Protein AF-A0A7C6YB78-F1 (afdb_monomer_lite)

Foldseek 3Di:
DVQVVCLLQQNDFADPDDDDCVVQVNPDLLLVLLLVLQLPAGQLAADELQRSCVSSVHHPCSVVSVVSLVSGPDCVNRVSLRYDHPVRDNPPPPPVSVLSSVLRNCSVPDPDGDGRDDD

Structure (mmCIF, N/CA/C/O backbone):
data_AF-A0A7C6YB78-F1
#
_entry.id   AF-A0A7C6YB78-F1
#
loop_
_atom_site.group_PDB
_atom_site.id
_atom_site.type_symbol
_atom_site.label_atom_id
_atom_site.label_alt_id
_atom_site.label_comp_id
_atom_site.label_asym_id
_atom_site.label_entity_id
_atom_site.label_seq_id
_atom_site.pdbx_PDB_ins_code
_atom_site.Cartn_x
_atom_site.Cartn_y
_atom_site.Cartn_z
_atom_site.occupancy
_atom_site.B_iso_or_equiv
_atom_site.auth_seq_id
_atom_site.auth_comp_id
_atom_site.auth_asym_id
_atom_site.auth_atom_id
_atom_site.pdbx_PDB_model_num
ATOM 1 N N . ALA A 1 1 ? -17.724 -2.829 -1.017 1.00 71.69 1 ALA A N 1
ATOM 2 C CA . ALA A 1 1 ? -17.990 -1.917 0.115 1.00 71.69 1 ALA A CA 1
ATOM 3 C C . ALA A 1 1 ? -17.536 -2.531 1.443 1.00 71.69 1 ALA A C 1
ATOM 5 O O . ALA A 1 1 ? -16.605 -1.999 2.024 1.00 71.69 1 ALA A O 1
ATOM 6 N N . ALA A 1 2 ? -18.041 -3.710 1.838 1.00 89.56 2 ALA A N 1
ATOM 7 C CA . ALA A 1 2 ? -17.801 -4.309 3.162 1.00 89.56 2 ALA A CA 1
ATOM 8 C C . ALA A 1 2 ? -16.344 -4.315 3.688 1.00 89.56 2 ALA A C 1
ATOM 10 O O . ALA A 1 2 ? -16.122 -3.940 4.836 1.00 89.56 2 ALA A O 1
ATOM 11 N N . GLN A 1 3 ? -15.343 -4.705 2.883 1.00 92.44 3 GLN A N 1
ATOM 12 C CA . GLN A 1 3 ? -13.938 -4.687 3.331 1.00 92.44 3 GLN A CA 1
ATOM 13 C C . GLN A 1 3 ? -13.406 -3.265 3.561 1.00 92.44 3 GLN A C 1
ATOM 15 O O . GLN A 1 3 ? -12.704 -3.022 4.537 1.00 92.44 3 GLN A O 1
ATOM 20 N N . LEU A 1 4 ? -13.765 -2.313 2.695 1.00 91.62 4 LEU A N 1
ATOM 21 C CA . LEU A 1 4 ? -13.373 -0.914 2.864 1.00 91.62 4 LEU A CA 1
ATOM 22 C C . LEU A 1 4 ? -14.008 -0.327 4.129 1.00 91.62 4 LEU A C 1
ATOM 24 O O . LEU A 1 4 ? -13.316 0.312 4.913 1.00 91.62 4 LEU A O 1
ATOM 28 N N . ASP A 1 5 ? -15.287 -0.615 4.369 1.00 93.12 5 ASP A N 1
ATOM 29 C CA . ASP A 1 5 ? -15.992 -0.171 5.575 1.00 93.12 5 ASP A CA 1
ATOM 30 C C . ASP A 1 5 ? -15.364 -0.776 6.839 1.00 93.12 5 ASP A C 1
ATOM 32 O O . ASP A 1 5 ? -15.158 -0.085 7.836 1.00 93.12 5 ASP A O 1
ATOM 36 N N . ALA A 1 6 ? -14.996 -2.061 6.796 1.00 94.56 6 ALA A N 1
ATOM 37 C CA . ALA A 1 6 ? -14.295 -2.729 7.888 1.00 94.56 6 ALA A CA 1
ATOM 38 C C . ALA A 1 6 ? -12.894 -2.142 8.127 1.00 94.56 6 ALA A C 1
ATOM 40 O O . ALA A 1 6 ? -12.516 -1.942 9.282 1.00 94.56 6 ALA A O 1
ATOM 41 N N . TYR A 1 7 ? -12.148 -1.816 7.068 1.00 95.06 7 TYR A N 1
ATOM 42 C CA . TYR A 1 7 ? -10.846 -1.151 7.165 1.00 95.06 7 TYR A CA 1
ATOM 43 C C . TYR A 1 7 ? -10.983 0.242 7.781 1.00 95.06 7 TYR A C 1
ATOM 45 O O . TYR A 1 7 ? -10.295 0.556 8.753 1.00 95.06 7 TYR A O 1
ATOM 53 N N . CYS A 1 8 ? -11.913 1.057 7.277 1.00 94.00 8 CYS A N 1
ATOM 54 C CA . CYS A 1 8 ? -12.194 2.388 7.809 1.00 94.00 8 CYS A CA 1
ATOM 55 C C . CYS A 1 8 ? -12.668 2.327 9.264 1.00 94.00 8 CYS A C 1
ATOM 57 O O . CYS A 1 8 ? -12.357 3.220 10.041 1.00 94.00 8 CYS A O 1
ATOM 59 N N . ALA A 1 9 ? -13.352 1.260 9.675 1.00 95.38 9 ALA A N 1
ATOM 60 C CA . ALA A 1 9 ? -13.742 1.049 11.064 1.00 95.38 9 ALA A CA 1
ATOM 61 C C . ALA A 1 9 ? -12.632 0.459 11.961 1.00 95.38 9 ALA A C 1
ATOM 63 O O . ALA A 1 9 ? -12.897 0.172 13.127 1.00 95.38 9 ALA A O 1
ATOM 64 N N . GLY A 1 10 ? -11.423 0.229 11.435 1.00 95.38 10 GLY A N 1
ATOM 65 C CA . GLY A 1 10 ? -10.298 -0.355 12.179 1.00 95.38 10 GLY A CA 1
ATOM 66 C C . GLY A 1 10 ? -10.413 -1.865 12.429 1.00 95.38 10 GLY A C 1
ATOM 67 O O . GLY A 1 10 ? -9.641 -2.425 13.200 1.00 95.38 10 GLY A O 1
ATOM 68 N N . ARG A 1 11 ? -11.381 -2.542 11.798 1.00 95.62 11 ARG A N 1
ATOM 69 C CA . ARG A 1 11 ? -11.656 -3.981 11.974 1.00 95.62 11 ARG A CA 1
ATOM 70 C C . ARG A 1 11 ? -10.971 -4.876 10.942 1.00 95.62 11 ARG A C 1
ATOM 72 O O . ARG A 1 11 ? -10.935 -6.085 11.134 1.00 95.62 11 ARG A O 1
ATOM 79 N N . LEU A 1 12 ? -10.452 -4.304 9.855 1.00 95.31 12 LEU A N 1
ATOM 80 C CA . LEU A 1 12 ? -9.730 -5.029 8.809 1.00 95.31 12 LEU A CA 1
ATOM 81 C C . LEU A 1 12 ? -8.302 -4.494 8.688 1.00 95.31 12 LEU A C 1
ATOM 83 O O . LEU A 1 12 ? -8.101 -3.283 8.596 1.00 95.31 12 LEU A O 1
ATOM 87 N N . ARG A 1 13 ? -7.328 -5.407 8.655 1.00 93.94 13 ARG A N 1
ATOM 88 C CA . ARG A 1 13 ? -5.902 -5.084 8.480 1.00 93.94 13 ARG A CA 1
ATOM 89 C C . ARG A 1 13 ? -5.368 -5.437 7.090 1.00 93.94 13 ARG A C 1
ATOM 91 O O . ARG A 1 13 ? -4.431 -4.799 6.616 1.00 93.94 13 ARG A O 1
ATOM 98 N N . GLU A 1 14 ? -5.992 -6.394 6.410 1.00 91.44 14 GLU A N 1
ATOM 99 C CA . GLU A 1 14 ? -5.556 -6.885 5.102 1.00 91.44 14 GLU A CA 1
ATOM 100 C C . GLU A 1 14 ? -6.732 -6.977 4.132 1.00 91.44 14 GLU A C 1
ATOM 102 O O . GLU A 1 14 ? -7.822 -7.417 4.497 1.00 91.44 14 GLU A O 1
ATOM 107 N N . PHE A 1 15 ? -6.506 -6.547 2.891 1.00 92.00 15 PHE A N 1
ATOM 108 C CA . PHE A 1 15 ? -7.481 -6.675 1.814 1.00 92.00 15 PHE A CA 1
ATOM 109 C C . PHE A 1 15 ? -7.250 -7.981 1.058 1.00 92.00 15 PHE A C 1
ATOM 111 O O . PHE A 1 15 ? -6.238 -8.147 0.368 1.00 92.00 15 PHE A O 1
ATOM 118 N N . ASP A 1 16 ? -8.236 -8.870 1.125 1.00 89.25 16 ASP A N 1
ATOM 119 C CA . ASP A 1 16 ? -8.301 -10.064 0.287 1.00 89.25 16 ASP A CA 1
ATOM 120 C C . ASP A 1 16 ? -9.027 -9.729 -1.020 1.00 89.25 16 ASP A C 1
ATOM 122 O O . ASP A 1 16 ? -10.192 -10.064 -1.233 1.00 89.25 16 ASP A O 1
ATOM 126 N N . VAL A 1 17 ? -8.357 -8.927 -1.848 1.00 89.00 17 VAL A N 1
ATOM 127 C CA . VAL A 1 17 ? -8.827 -8.547 -3.182 1.00 89.00 17 VAL A CA 1
ATOM 128 C C . VAL A 1 17 ? -7.740 -8.932 -4.186 1.00 89.00 17 VAL A C 1
ATOM 130 O O . VAL A 1 17 ? -6.600 -8.463 -4.057 1.00 89.00 17 VAL A O 1
ATOM 133 N N . PRO A 1 18 ? -8.030 -9.793 -5.176 1.00 89.25 18 PRO A N 1
ATOM 134 C CA . PRO A 1 18 ? -7.080 -10.076 -6.241 1.00 89.25 18 PRO A CA 1
ATOM 135 C C . PRO A 1 18 ? -6.867 -8.819 -7.092 1.00 89.25 18 PRO A C 1
ATOM 137 O O . PRO A 1 18 ? -7.808 -8.081 -7.382 1.00 89.25 18 PRO A O 1
ATOM 140 N N . VAL A 1 19 ? -5.619 -8.572 -7.494 1.00 89.00 19 VAL A N 1
ATOM 141 C CA . VAL A 1 19 ? -5.271 -7.456 -8.380 1.00 89.00 19 VAL A CA 1
ATOM 142 C C . VAL A 1 19 ? -4.972 -8.017 -9.761 1.00 89.00 19 VAL A C 1
ATOM 144 O O . VAL A 1 19 ? -3.987 -8.733 -9.940 1.00 89.00 19 VAL A O 1
ATOM 147 N N . ASP A 1 20 ? -5.815 -7.670 -10.727 1.00 91.12 20 ASP A N 1
ATOM 148 C CA . ASP A 1 20 ? -5.537 -7.884 -12.142 1.00 91.12 20 ASP A CA 1
ATOM 149 C C . ASP A 1 20 ? -4.669 -6.725 -12.654 1.00 91.12 20 ASP A C 1
ATOM 151 O O . ASP A 1 20 ? -5.127 -5.592 -12.815 1.00 91.12 20 ASP A O 1
ATOM 155 N N . TRP A 1 21 ? -3.381 -7.005 -12.855 1.00 90.44 21 TRP A N 1
ATOM 156 C CA . TRP A 1 21 ? -2.408 -6.007 -13.296 1.00 90.44 21 TRP A CA 1
ATOM 157 C C . TRP A 1 21 ? -2.664 -5.520 -14.720 1.00 90.44 21 TRP A C 1
ATOM 159 O O . TRP A 1 21 ? -2.372 -4.362 -15.014 1.00 90.44 21 TRP A O 1
ATOM 169 N N . ASP A 1 22 ? -3.195 -6.374 -15.594 1.00 90.81 22 ASP A N 1
ATOM 170 C CA . ASP A 1 22 ? -3.473 -6.015 -16.982 1.00 90.81 22 ASP A CA 1
ATOM 171 C C . ASP A 1 22 ? -4.714 -5.125 -17.066 1.00 90.81 22 ASP A C 1
ATOM 173 O O . ASP A 1 22 ? -4.654 -4.061 -17.684 1.00 90.81 22 ASP A O 1
ATOM 177 N N . ALA A 1 23 ? -5.786 -5.471 -16.347 1.00 89.56 23 ALA A N 1
ATOM 178 C CA . ALA A 1 23 ? -6.968 -4.615 -16.227 1.00 89.56 23 ALA A CA 1
ATOM 179 C C . ALA A 1 23 ? -6.654 -3.263 -15.556 1.00 89.56 23 ALA A C 1
ATOM 181 O O . ALA A 1 23 ? -7.263 -2.245 -15.879 1.00 89.56 23 ALA A O 1
ATOM 182 N N . ALA A 1 24 ? -5.674 -3.233 -14.648 1.00 86.50 24 ALA A N 1
ATOM 183 C CA . ALA A 1 24 ? -5.185 -2.014 -14.004 1.00 86.50 24 ALA A CA 1
ATOM 184 C C . ALA A 1 24 ? -4.230 -1.174 -14.883 1.00 86.50 24 ALA A C 1
ATOM 186 O O . ALA A 1 24 ? -3.724 -0.150 -14.417 1.00 86.50 24 ALA A O 1
ATOM 187 N N . GLY A 1 25 ? -3.947 -1.593 -16.124 1.00 89.94 25 GLY A N 1
ATOM 188 C CA . GLY A 1 25 ? -3.039 -0.893 -17.043 1.00 89.94 25 GLY A CA 1
ATOM 189 C C . GLY A 1 25 ? -1.559 -0.967 -16.645 1.00 89.94 25 GLY A C 1
ATOM 190 O O . GLY A 1 25 ? -0.741 -0.154 -17.083 1.00 89.94 25 GLY A O 1
ATOM 191 N N . VAL A 1 26 ? -1.188 -1.920 -15.787 1.00 91.88 26 VAL A N 1
ATOM 192 C CA . VAL A 1 26 ? 0.178 -2.113 -15.291 1.00 91.88 26 VAL A CA 1
ATOM 193 C C . VAL A 1 26 ? 0.877 -3.180 -16.133 1.00 91.88 26 VAL A C 1
ATOM 195 O O . VAL A 1 26 ? 0.922 -4.360 -15.782 1.00 91.88 26 VAL A O 1
ATOM 198 N N . HIS A 1 27 ? 1.464 -2.765 -17.254 1.00 92.44 27 HIS A N 1
ATOM 199 C CA . HIS A 1 27 ? 2.157 -3.679 -18.180 1.00 92.44 27 HIS A CA 1
ATOM 200 C C . HIS A 1 27 ? 3.682 -3.742 -17.973 1.00 92.44 27 HIS A C 1
ATOM 202 O O . HIS A 1 27 ? 4.333 -4.683 -18.418 1.00 92.44 27 HIS A O 1
ATOM 208 N N . ASP A 1 28 ? 4.273 -2.770 -17.270 1.00 94.31 28 ASP A N 1
ATOM 209 C CA . ASP A 1 28 ? 5.707 -2.770 -16.956 1.00 94.31 28 ASP A CA 1
ATOM 210 C C . ASP A 1 28 ? 6.025 -3.783 -15.844 1.00 94.31 28 ASP A C 1
ATOM 212 O O . ASP A 1 28 ? 5.495 -3.696 -14.736 1.00 94.31 28 ASP A O 1
ATOM 216 N N . ALA A 1 29 ? 6.934 -4.723 -16.122 1.00 95.25 29 ALA A N 1
ATOM 217 C CA . ALA A 1 29 ? 7.303 -5.782 -15.179 1.00 95.25 29 ALA A CA 1
ATOM 218 C C . ALA A 1 29 ? 7.862 -5.232 -13.856 1.00 95.25 29 ALA A C 1
ATOM 220 O O . ALA A 1 29 ? 7.569 -5.766 -12.791 1.00 95.25 29 ALA A O 1
ATOM 221 N N . PHE A 1 30 ? 8.622 -4.132 -13.908 1.00 95.81 30 PHE A N 1
ATOM 222 C CA . PHE A 1 30 ? 9.131 -3.502 -12.691 1.00 95.81 30 PHE A CA 1
ATOM 223 C C . PHE A 1 30 ? 8.023 -2.834 -11.877 1.00 95.81 30 PHE A C 1
ATOM 225 O O . PHE A 1 30 ? 8.032 -2.932 -10.658 1.00 95.81 30 PHE A O 1
ATOM 232 N N . ALA A 1 31 ? 7.051 -2.189 -12.524 1.00 95.69 31 ALA A N 1
ATOM 233 C CA . ALA A 1 31 ? 5.884 -1.648 -11.840 1.00 95.69 31 ALA A CA 1
ATOM 234 C C . ALA A 1 31 ? 5.080 -2.739 -11.119 1.00 95.69 31 ALA A C 1
ATOM 236 O O . ALA A 1 31 ? 4.708 -2.537 -9.966 1.00 95.69 31 ALA A O 1
ATOM 237 N N . ARG A 1 32 ? 4.873 -3.902 -11.758 1.00 95.44 32 ARG A N 1
ATOM 238 C CA . ARG A 1 32 ? 4.218 -5.057 -11.116 1.00 95.44 32 ARG A CA 1
ATOM 239 C C . ARG A 1 32 ? 4.964 -5.492 -9.864 1.00 95.44 32 ARG A C 1
ATOM 241 O O . ARG A 1 32 ? 4.334 -5.668 -8.828 1.00 95.44 32 ARG A O 1
ATOM 248 N N . GLU A 1 33 ? 6.285 -5.619 -9.950 1.00 97.25 33 GLU A N 1
ATOM 249 C CA . GLU A 1 33 ? 7.088 -6.047 -8.805 1.00 97.25 33 GLU A CA 1
ATOM 250 C C . GLU A 1 33 ? 7.082 -5.012 -7.681 1.00 97.25 33 GLU A C 1
ATOM 252 O O . GLU A 1 33 ? 6.798 -5.340 -6.537 1.00 97.25 33 GLU A O 1
ATOM 257 N N . VAL A 1 34 ? 7.245 -3.729 -8.012 1.00 97.25 34 VAL A N 1
ATOM 258 C CA . VAL A 1 34 ? 7.108 -2.641 -7.037 1.00 97.25 34 VAL A CA 1
ATOM 259 C C . VAL A 1 34 ? 5.757 -2.699 -6.325 1.00 97.25 34 VAL A C 1
ATOM 261 O O . VAL A 1 34 ? 5.706 -2.552 -5.110 1.00 97.25 34 VAL A O 1
ATOM 264 N N . TYR A 1 35 ? 4.652 -2.916 -7.040 1.00 96.12 35 TYR A N 1
ATOM 265 C CA . TYR A 1 35 ? 3.339 -2.995 -6.400 1.00 96.12 35 TYR A CA 1
ATOM 266 C C . TYR A 1 35 ? 3.140 -4.263 -5.562 1.00 96.12 35 TYR A C 1
ATOM 268 O O . TYR A 1 35 ? 2.421 -4.195 -4.564 1.00 96.12 35 TYR A O 1
ATOM 276 N N . ARG A 1 36 ? 3.782 -5.386 -5.912 1.00 95.44 36 ARG A N 1
ATOM 277 C CA . ARG A 1 36 ? 3.815 -6.593 -5.068 1.00 95.44 36 ARG A CA 1
ATOM 278 C C . ARG A 1 36 ? 4.547 -6.329 -3.760 1.00 95.44 36 ARG A C 1
ATOM 280 O O . ARG A 1 36 ? 3.967 -6.568 -2.706 1.00 95.44 36 ARG A O 1
ATOM 287 N N . GLU A 1 37 ? 5.737 -5.741 -3.829 1.00 97.56 37 GLU A N 1
ATOM 288 C CA . GLU A 1 37 ? 6.525 -5.393 -2.642 1.00 97.56 37 GLU A CA 1
ATOM 289 C C . GLU A 1 37 ? 5.794 -4.391 -1.745 1.00 97.56 37 GLU A C 1
ATOM 291 O O . GLU A 1 37 ? 5.737 -4.547 -0.530 1.00 97.56 37 GLU A O 1
ATOM 296 N N . ILE A 1 38 ? 5.127 -3.392 -2.334 1.00 96.31 38 ILE A N 1
ATOM 297 C CA . ILE A 1 38 ? 4.307 -2.445 -1.565 1.00 96.31 38 ILE A CA 1
ATOM 298 C C . ILE A 1 38 ? 3.139 -3.158 -0.874 1.00 96.31 38 ILE A C 1
ATOM 300 O O . ILE A 1 38 ? 2.829 -2.841 0.273 1.00 96.31 38 ILE A O 1
ATOM 304 N N . ARG A 1 39 ? 2.487 -4.114 -1.546 1.00 94.88 39 ARG A N 1
ATOM 305 C CA . ARG A 1 39 ? 1.389 -4.903 -0.967 1.00 94.88 39 ARG A CA 1
ATOM 306 C C . ARG A 1 39 ? 1.859 -5.804 0.179 1.00 94.88 39 ARG A C 1
ATOM 308 O O . ARG A 1 39 ? 1.065 -6.067 1.076 1.00 94.88 39 ARG A O 1
ATOM 315 N N . ALA A 1 40 ? 3.119 -6.233 0.162 1.00 95.38 40 ALA A N 1
ATOM 316 C CA . ALA A 1 40 ? 3.720 -7.047 1.213 1.00 95.38 40 ALA A CA 1
ATOM 317 C C . ALA A 1 40 ? 4.091 -6.252 2.479 1.00 95.38 40 ALA A C 1
ATOM 319 O O . ALA A 1 40 ? 4.292 -6.861 3.527 1.00 95.38 40 ALA A O 1
ATOM 320 N N . VAL A 1 41 ? 4.153 -4.912 2.425 1.00 96.50 41 VAL A N 1
ATOM 321 C CA . VAL A 1 41 ? 4.436 -4.087 3.615 1.00 96.50 41 VAL A CA 1
ATOM 322 C C . VAL A 1 41 ? 3.305 -4.260 4.640 1.00 96.50 41 VAL A C 1
ATOM 324 O O . VAL A 1 41 ? 2.168 -3.911 4.307 1.00 96.50 41 VAL A O 1
ATOM 327 N N . PRO A 1 42 ? 3.567 -4.740 5.872 1.00 95.75 42 PRO A N 1
ATOM 328 C CA . PRO A 1 42 ? 2.519 -5.039 6.849 1.00 95.75 42 PRO A CA 1
ATOM 329 C C . PRO A 1 42 ? 1.697 -3.824 7.297 1.00 95.75 42 PRO A C 1
ATOM 331 O O . PRO A 1 42 ? 2.121 -2.671 7.202 1.00 95.75 42 PRO A O 1
ATOM 334 N N . TYR A 1 43 ? 0.498 -4.086 7.822 1.00 95.81 43 TYR A N 1
ATOM 335 C CA . TYR A 1 43 ? -0.372 -3.054 8.392 1.00 95.81 43 TYR A CA 1
ATOM 336 C C . TYR A 1 43 ? 0.301 -2.328 9.563 1.00 95.81 43 TYR A C 1
ATOM 338 O O . TYR A 1 43 ? 0.729 -2.956 10.529 1.00 95.81 43 TYR A O 1
ATOM 346 N N . GLY A 1 44 ? 0.353 -0.995 9.501 1.00 94.62 44 GLY A N 1
ATOM 347 C CA . GLY A 1 44 ? 0.984 -0.152 10.520 1.00 94.62 44 GLY A CA 1
ATOM 348 C C . GLY A 1 44 ? 2.504 -0.010 10.386 1.00 94.62 44 GLY A C 1
ATOM 349 O O . GLY A 1 44 ? 3.093 0.807 11.098 1.00 94.6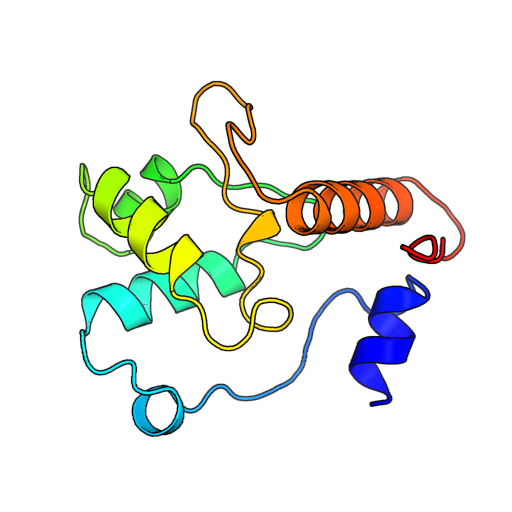2 44 GLY A O 1
ATOM 350 N N . GLU A 1 45 ? 3.132 -0.734 9.458 1.00 95.06 45 GLU A N 1
ATOM 351 C CA . GLU A 1 45 ? 4.561 -0.638 9.164 1.00 95.06 45 GLU A CA 1
ATOM 352 C C . GLU A 1 45 ? 4.837 0.271 7.962 1.00 95.06 45 GLU A C 1
ATOM 354 O O . GLU A 1 45 ? 3.941 0.649 7.202 1.00 95.06 45 GLU A O 1
ATOM 359 N N . THR A 1 46 ? 6.102 0.661 7.795 1.00 96.19 46 THR A N 1
ATOM 360 C CA . THR A 1 46 ? 6.530 1.476 6.655 1.00 96.19 46 THR A CA 1
ATOM 361 C C . THR A 1 46 ? 7.808 0.956 6.030 1.00 96.19 46 THR A C 1
ATOM 363 O O . THR A 1 46 ? 8.743 0.596 6.740 1.00 96.19 46 THR A O 1
ATOM 366 N N . ALA A 1 47 ? 7.892 1.055 4.707 1.00 96.81 47 ALA A N 1
ATOM 367 C CA . ALA A 1 47 ? 9.099 0.795 3.934 1.00 96.81 47 ALA A CA 1
ATOM 368 C C . ALA A 1 47 ? 9.568 2.080 3.245 1.00 96.81 47 ALA A C 1
ATOM 370 O O . ALA A 1 47 ? 8.776 2.981 2.960 1.00 96.81 47 ALA A O 1
ATOM 371 N N . THR A 1 48 ? 10.862 2.187 2.944 1.00 96.94 48 THR A N 1
ATOM 372 C CA . THR A 1 48 ? 11.362 3.338 2.180 1.00 96.94 48 THR A CA 1
ATOM 373 C C . THR A 1 48 ? 11.263 3.081 0.680 1.00 96.94 48 THR A C 1
ATOM 375 O O . THR A 1 48 ? 11.348 1.941 0.229 1.00 96.94 48 THR A O 1
ATOM 378 N N . TYR A 1 49 ? 11.188 4.141 -0.132 1.00 96.50 49 TYR A N 1
ATOM 379 C CA . TYR A 1 49 ? 11.306 4.007 -1.594 1.00 96.50 49 TYR A CA 1
ATOM 380 C C . TYR A 1 49 ? 12.574 3.254 -2.033 1.00 96.50 49 TYR A C 1
ATOM 382 O O . TYR A 1 49 ? 12.581 2.602 -3.075 1.00 96.50 49 TYR A O 1
ATOM 390 N N . GLY A 1 50 ? 13.661 3.387 -1.265 1.00 97.06 50 GLY A N 1
ATOM 391 C CA . GLY A 1 50 ? 14.911 2.672 -1.502 1.00 97.06 50 GLY A CA 1
ATOM 392 C C . GLY A 1 50 ? 14.790 1.183 -1.200 1.00 97.06 50 GLY A C 1
ATOM 393 O O . GLY A 1 50 ? 15.233 0.387 -2.019 1.00 97.06 50 GLY A O 1
ATOM 394 N N . GLN A 1 51 ? 14.141 0.830 -0.089 1.00 97.81 51 GLN A N 1
ATOM 395 C CA . GLN A 1 51 ? 13.910 -0.557 0.313 1.00 97.81 51 GLN A CA 1
ATOM 396 C C . GLN A 1 51 ? 13.067 -1.292 -0.733 1.00 97.81 51 GLN A C 1
ATOM 398 O O . GLN A 1 51 ? 13.557 -2.222 -1.358 1.00 97.81 51 GLN A O 1
ATOM 403 N N . ILE A 1 52 ? 11.903 -0.736 -1.089 1.00 98.38 52 ILE A N 1
ATOM 404 C CA . ILE A 1 52 ? 11.037 -1.284 -2.149 1.00 98.38 52 ILE A CA 1
ATOM 405 C C . ILE A 1 52 ? 11.778 -1.427 -3.484 1.00 98.38 52 ILE A C 1
ATOM 407 O O . ILE A 1 52 ? 11.560 -2.366 -4.239 1.00 98.38 52 ILE A O 1
ATOM 411 N N . SER A 1 53 ? 12.669 -0.488 -3.808 1.00 97.94 53 SER A N 1
ATOM 412 C CA . SER A 1 53 ? 13.477 -0.565 -5.027 1.00 97.94 53 SER A CA 1
ATOM 413 C C . SER A 1 53 ? 14.464 -1.735 -5.008 1.00 97.94 53 SER A C 1
ATOM 415 O O . SER A 1 53 ? 14.748 -2.289 -6.069 1.00 97.94 53 SER A O 1
ATOM 417 N N . VAL A 1 54 ? 15.035 -2.053 -3.845 1.00 98.06 54 VAL A N 1
ATOM 418 C CA . VAL A 1 54 ? 15.939 -3.193 -3.656 1.00 98.06 54 VAL A CA 1
ATOM 419 C C . VAL A 1 54 ? 15.151 -4.493 -3.727 1.00 98.06 54 VAL A C 1
ATOM 421 O O . VAL A 1 54 ? 15.530 -5.360 -4.512 1.00 98.06 54 VAL A O 1
ATOM 424 N N . ASP A 1 55 ? 14.042 -4.576 -2.995 1.00 97.94 55 ASP A N 1
ATOM 425 C CA . ASP A 1 55 ? 13.210 -5.778 -2.903 1.00 97.94 55 ASP A CA 1
ATOM 426 C C . ASP A 1 55 ? 12.599 -6.124 -4.271 1.00 97.94 55 ASP A C 1
ATOM 428 O O . ASP A 1 55 ? 12.669 -7.263 -4.719 1.00 97.94 55 ASP A O 1
ATOM 432 N N . ALA A 1 56 ? 12.202 -5.109 -5.051 1.00 97.81 56 ALA A N 1
ATOM 433 C CA . ALA A 1 56 ? 11.738 -5.276 -6.432 1.00 97.81 56 ALA A CA 1
ATOM 434 C C . ALA A 1 56 ? 12.859 -5.590 -7.454 1.00 97.81 56 ALA A C 1
ATOM 436 O O . ALA A 1 56 ? 12.680 -5.430 -8.668 1.00 97.81 56 ALA A O 1
ATOM 437 N N . GLY A 1 57 ? 14.056 -5.959 -6.989 1.00 97.12 57 GLY A N 1
ATOM 438 C CA . GLY A 1 57 ? 15.167 -6.438 -7.812 1.00 97.12 57 GLY A CA 1
ATOM 439 C C . GLY A 1 57 ? 15.878 -5.370 -8.647 1.00 97.12 57 GLY A C 1
ATOM 440 O O . GLY A 1 57 ? 16.700 -5.704 -9.503 1.00 97.12 57 GLY A O 1
ATOM 441 N N . ARG A 1 58 ? 15.601 -4.074 -8.436 1.00 95.94 58 ARG A N 1
ATOM 442 C CA . ARG A 1 58 ? 16.286 -2.979 -9.150 1.00 95.94 58 ARG A CA 1
ATOM 443 C C . ARG A 1 58 ? 16.788 -1.905 -8.189 1.00 95.94 58 ARG A C 1
ATOM 445 O O . ARG A 1 58 ? 16.206 -0.817 -8.145 1.00 95.94 58 ARG A O 1
ATOM 452 N N . PRO A 1 59 ? 17.898 -2.143 -7.468 1.00 96.06 59 PRO A N 1
ATOM 453 C CA . PRO A 1 59 ? 18.492 -1.157 -6.568 1.00 96.06 59 PRO A CA 1
ATOM 454 C C . PRO A 1 59 ? 18.706 0.215 -7.233 1.00 96.06 59 PRO A C 1
ATOM 456 O O . PRO A 1 59 ? 18.841 0.324 -8.452 1.00 96.06 59 PRO A O 1
ATOM 459 N N . ARG A 1 60 ? 18.770 1.282 -6.423 1.00 94.62 60 ARG A N 1
ATOM 460 C CA . ARG A 1 60 ? 18.989 2.680 -6.868 1.00 94.62 60 ARG A CA 1
ATOM 461 C C . ARG A 1 60 ? 17.878 3.269 -7.765 1.00 94.62 60 ARG A C 1
ATOM 463 O O . ARG A 1 60 ? 18.077 4.319 -8.372 1.00 94.62 60 ARG A O 1
ATOM 470 N N . ASN A 1 61 ? 16.681 2.676 -7.788 1.00 96.31 61 ASN A N 1
ATOM 471 C CA . ASN A 1 61 ? 15.505 3.162 -8.530 1.00 96.31 61 ASN A CA 1
ATOM 472 C C . ASN A 1 61 ? 14.429 3.821 -7.640 1.00 96.31 61 ASN A C 1
ATOM 474 O O . ASN A 1 61 ? 13.293 4.005 -8.078 1.00 96.31 61 ASN A O 1
ATOM 478 N N . ALA A 1 62 ? 14.774 4.272 -6.427 1.00 95.56 62 ALA A N 1
ATOM 479 C CA . ALA A 1 62 ? 13.840 4.884 -5.468 1.00 95.56 62 ALA A CA 1
ATOM 480 C C . ALA A 1 62 ? 12.968 6.017 -6.059 1.00 95.56 62 ALA A C 1
ATOM 482 O O . ALA A 1 62 ? 11.777 6.116 -5.770 1.00 95.56 62 ALA A O 1
ATOM 483 N N . ARG A 1 63 ? 13.527 6.854 -6.947 1.00 94.31 63 ARG A N 1
ATOM 484 C CA . ARG A 1 63 ? 12.762 7.914 -7.636 1.00 94.31 63 ARG A CA 1
ATOM 485 C C . ARG A 1 63 ? 11.647 7.350 -8.526 1.00 94.31 63 ARG A C 1
ATOM 487 O O . ARG A 1 63 ? 10.551 7.906 -8.558 1.00 94.31 63 ARG A O 1
ATOM 494 N N . ARG A 1 64 ? 11.910 6.240 -9.226 1.00 95.75 64 ARG A N 1
ATOM 495 C CA . ARG A 1 64 ? 10.914 5.550 -10.059 1.00 95.75 64 ARG A CA 1
ATOM 496 C C . ARG A 1 64 ? 9.830 4.914 -9.191 1.00 95.75 64 ARG A C 1
ATOM 498 O O . ARG A 1 64 ? 8.661 5.044 -9.537 1.00 95.75 64 ARG A O 1
ATOM 505 N N . VAL A 1 65 ? 10.192 4.329 -8.046 1.00 96.31 65 VAL A N 1
ATOM 506 C CA . VAL A 1 65 ? 9.222 3.823 -7.056 1.00 96.31 65 VAL A CA 1
ATOM 507 C C . VAL A 1 65 ? 8.292 4.942 -6.578 1.00 96.31 65 VAL A C 1
ATOM 509 O O . VAL A 1 65 ? 7.077 4.771 -6.590 1.00 96.31 65 VAL A O 1
ATOM 512 N N . GLY A 1 66 ? 8.829 6.120 -6.243 1.00 93.38 66 GLY A N 1
ATOM 513 C CA . GLY A 1 66 ? 8.014 7.276 -5.849 1.00 93.38 66 GLY A CA 1
ATOM 514 C C . GLY A 1 66 ? 7.005 7.699 -6.923 1.00 93.38 66 GLY A C 1
ATOM 515 O O . GLY A 1 66 ? 5.836 7.938 -6.619 1.00 93.38 66 GLY A O 1
ATOM 516 N N . ARG A 1 67 ? 7.420 7.708 -8.197 1.00 93.19 67 ARG A N 1
ATOM 517 C CA . ARG A 1 67 ? 6.510 7.953 -9.327 1.00 93.19 67 ARG A CA 1
ATOM 518 C C . ARG A 1 67 ? 5.428 6.875 -9.423 1.00 93.19 67 ARG A C 1
ATOM 520 O O . ARG A 1 67 ? 4.258 7.213 -9.556 1.00 93.19 67 ARG A O 1
ATOM 527 N N . LEU A 1 68 ? 5.784 5.598 -9.304 1.00 93.94 68 LEU A N 1
ATOM 528 C CA . LEU A 1 68 ? 4.814 4.496 -9.327 1.00 93.94 68 LEU A CA 1
ATOM 529 C C . LEU A 1 68 ? 3.801 4.595 -8.183 1.00 93.94 68 LEU A 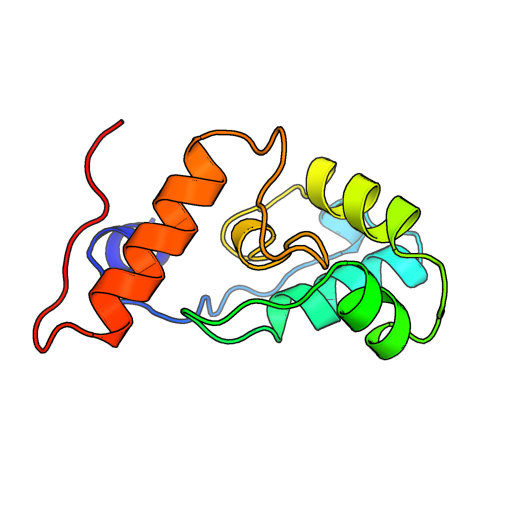C 1
ATOM 531 O O . LEU A 1 68 ? 2.615 4.362 -8.407 1.00 93.94 68 LEU A O 1
ATOM 535 N N . CYS A 1 69 ? 4.233 5.032 -6.997 1.00 92.25 69 CYS A N 1
ATOM 536 C CA . CYS A 1 69 ? 3.334 5.302 -5.879 1.00 92.25 69 CYS A CA 1
ATOM 537 C C . CYS A 1 69 ? 2.321 6.406 -6.215 1.00 92.25 69 CYS A C 1
ATOM 539 O O . CYS A 1 69 ? 1.191 6.342 -5.746 1.00 92.25 69 CYS A O 1
ATOM 541 N N . SER A 1 70 ? 2.681 7.430 -7.000 1.00 88.94 70 SER A N 1
ATOM 542 C CA . SER A 1 70 ? 1.735 8.480 -7.436 1.00 88.94 70 SER A CA 1
ATOM 543 C C . SER A 1 70 ? 0.762 8.049 -8.538 1.00 88.94 70 SER A C 1
ATOM 545 O O . SER A 1 70 ? -0.245 8.717 -8.733 1.00 88.94 70 SER A O 1
ATOM 547 N N . LEU A 1 71 ? 1.045 6.945 -9.234 1.00 89.00 71 LEU A N 1
ATOM 548 C CA . LEU A 1 71 ? 0.250 6.442 -10.360 1.00 89.00 71 LEU A CA 1
ATOM 549 C C . LEU A 1 71 ? -0.680 5.286 -9.971 1.00 89.00 71 LEU A C 1
ATOM 551 O O . LEU A 1 71 ? -1.325 4.706 -10.838 1.00 89.00 71 LEU A O 1
ATOM 555 N N . VAL A 1 72 ? -0.712 4.906 -8.691 1.00 84.12 72 VAL A N 1
ATOM 556 C CA . VAL A 1 72 ? -1.402 3.689 -8.269 1.00 84.12 72 VAL A CA 1
ATOM 557 C C . VAL A 1 72 ? -2.921 3.802 -8.497 1.00 84.12 72 VAL A C 1
ATOM 559 O O . VAL A 1 72 ? -3.539 4.755 -8.017 1.00 84.12 72 VAL A O 1
ATOM 562 N N . PRO A 1 73 ? -3.547 2.831 -9.185 1.00 71.69 73 PRO A N 1
ATOM 563 C CA . PRO A 1 73 ? -4.975 2.894 -9.493 1.00 71.69 73 PRO A CA 1
ATOM 564 C C . PRO A 1 73 ? -5.869 2.547 -8.290 1.00 71.69 73 PRO A C 1
ATOM 566 O O . PRO A 1 73 ? -7.001 3.014 -8.210 1.00 71.69 73 PRO A O 1
ATOM 569 N N . VAL A 1 74 ? -5.368 1.763 -7.323 1.00 77.88 74 VAL A N 1
ATOM 570 C CA . VAL A 1 74 ? -6.135 1.259 -6.164 1.00 77.88 74 VAL A CA 1
ATOM 571 C C . VAL A 1 74 ? -5.369 1.432 -4.844 1.00 77.88 74 VAL A C 1
ATOM 573 O O . VAL A 1 74 ? -4.803 0.493 -4.293 1.00 77.88 74 VAL A O 1
ATOM 576 N N . SER A 1 75 ? -5.357 2.658 -4.310 1.00 80.19 75 SER A N 1
ATOM 577 C CA . SER A 1 75 ? -4.501 3.056 -3.168 1.00 80.19 75 SER A CA 1
ATOM 578 C C . SER A 1 75 ? -4.754 2.321 -1.836 1.00 80.19 75 SER A C 1
ATOM 580 O O . SER A 1 75 ? -3.896 2.370 -0.962 1.00 80.19 75 SER A O 1
ATOM 582 N N . PHE A 1 76 ? -5.909 1.672 -1.646 1.00 86.25 76 PHE A N 1
ATOM 583 C CA . PHE A 1 76 ? -6.190 0.890 -0.429 1.00 86.25 76 PHE A CA 1
ATOM 584 C C . PHE A 1 76 ? -5.657 -0.543 -0.520 1.00 86.25 76 PHE A C 1
ATOM 586 O O . PHE A 1 76 ? -5.081 -1.048 0.437 1.00 86.25 76 PHE A O 1
ATOM 593 N N . VAL A 1 77 ? -5.833 -1.186 -1.680 1.00 90.69 77 VAL A N 1
ATOM 594 C CA . VAL A 1 77 ? -5.377 -2.566 -1.920 1.00 90.69 77 VAL A CA 1
ATOM 595 C C . VAL A 1 77 ? -3.862 -2.607 -2.124 1.00 90.69 77 VAL A C 1
ATOM 597 O O . VAL A 1 77 ? -3.204 -3.552 -1.699 1.00 90.69 77 VAL A O 1
ATOM 600 N N . ILE A 1 78 ? -3.304 -1.566 -2.746 1.00 93.94 78 ILE A N 1
ATOM 601 C CA . ILE A 1 78 ? -1.862 -1.344 -2.856 1.00 93.94 78 ILE A CA 1
ATOM 602 C C . ILE A 1 78 ? -1.519 -0.189 -1.902 1.00 93.94 78 ILE A C 1
ATOM 604 O O . ILE A 1 78 ? -1.718 0.970 -2.279 1.00 93.94 78 ILE A O 1
ATOM 608 N N . PRO A 1 79 ? -1.035 -0.474 -0.676 1.00 94.81 79 PRO A N 1
ATOM 609 C CA . PRO A 1 79 ? -0.959 0.484 0.427 1.00 94.81 79 PRO A CA 1
ATOM 610 C C . PRO A 1 79 ? 0.223 1.455 0.277 1.00 94.81 79 PRO A C 1
ATOM 612 O O . PRO A 1 79 ? 1.158 1.492 1.076 1.00 94.81 79 PRO A O 1
ATOM 615 N N . VAL A 1 80 ? 0.190 2.294 -0.760 1.00 94.06 80 VAL A N 1
ATOM 616 C CA . VAL A 1 80 ? 1.260 3.256 -1.078 1.00 94.06 80 VAL A CA 1
ATOM 617 C C . VAL A 1 80 ? 1.483 4.306 0.012 1.00 94.06 80 VAL A C 1
ATOM 619 O O . VAL A 1 80 ? 2.511 4.979 0.009 1.00 94.06 80 VAL A O 1
ATOM 622 N N . HIS A 1 81 ? 0.542 4.475 0.947 1.00 94.25 81 HIS A N 1
ATOM 623 C CA . HIS A 1 81 ? 0.720 5.320 2.131 1.00 94.25 81 HIS A CA 1
ATOM 624 C C . HIS A 1 81 ? 1.750 4.768 3.124 1.00 94.25 81 HIS A C 1
ATOM 626 O O . HIS A 1 81 ? 2.256 5.544 3.933 1.00 94.25 81 HIS A O 1
ATOM 632 N N . ARG A 1 82 ? 2.098 3.476 3.038 1.00 95.50 82 ARG A N 1
ATOM 633 C CA . ARG A 1 82 ? 3.158 2.833 3.835 1.00 95.50 82 ARG A CA 1
ATOM 634 C C . ARG A 1 82 ? 4.563 3.064 3.266 1.00 95.50 82 ARG A C 1
ATOM 636 O O . ARG A 1 82 ? 5.551 2.757 3.929 1.00 95.50 82 ARG A O 1
ATOM 643 N N . VAL A 1 83 ? 4.680 3.620 2.057 1.00 95.62 83 VAL A N 1
ATOM 644 C CA . VAL A 1 83 ? 5.974 3.873 1.406 1.00 95.62 83 VAL A CA 1
ATOM 645 C 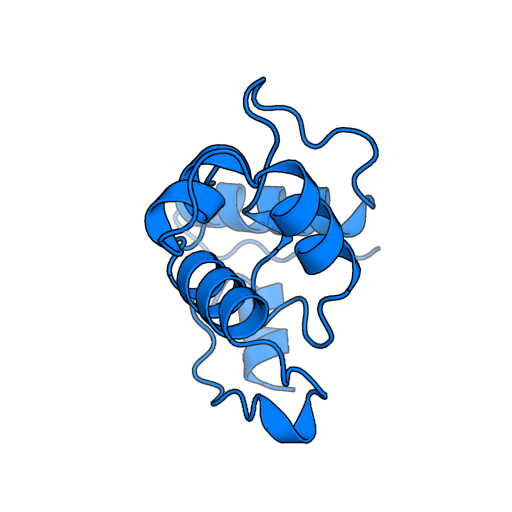C . VAL A 1 83 ? 6.414 5.313 1.640 1.00 95.62 83 VAL A C 1
ATOM 647 O O . VAL A 1 83 ? 5.769 6.261 1.185 1.00 95.62 83 VAL A O 1
ATOM 650 N N . ILE A 1 84 ? 7.534 5.487 2.337 1.00 94.44 84 ILE A N 1
ATOM 651 C CA . ILE A 1 84 ? 7.999 6.790 2.820 1.00 94.44 84 ILE A CA 1
ATOM 652 C C . ILE A 1 84 ? 9.416 7.125 2.341 1.00 94.44 84 ILE A C 1
ATOM 654 O O . ILE A 1 84 ? 10.118 6.320 1.719 1.00 94.44 84 ILE A O 1
ATOM 658 N N . ARG A 1 85 ? 9.855 8.360 2.593 1.00 92.31 85 ARG A N 1
ATOM 659 C CA . ARG A 1 85 ? 11.234 8.778 2.318 1.00 92.31 85 ARG A CA 1
ATOM 660 C C . ARG A 1 85 ? 12.192 8.170 3.346 1.00 92.31 85 ARG A C 1
ATOM 662 O O . ARG A 1 85 ? 11.802 7.851 4.462 1.00 92.31 85 ARG A O 1
ATOM 669 N N . ALA A 1 86 ? 13.468 8.063 2.978 1.00 90.25 86 ALA A N 1
ATOM 670 C CA . ALA A 1 86 ? 14.509 7.531 3.863 1.00 90.25 86 ALA A CA 1
ATOM 671 C C . ALA A 1 86 ? 14.765 8.395 5.113 1.00 90.25 86 ALA A C 1
ATOM 673 O O . ALA A 1 86 ? 15.242 7.882 6.114 1.00 90.25 86 ALA A O 1
ATOM 674 N N . ASP A 1 87 ? 14.412 9.683 5.074 1.00 88.25 87 ASP A N 1
ATOM 675 C CA . ASP A 1 87 ? 14.468 10.596 6.227 1.00 88.25 87 ASP A CA 1
ATOM 676 C C . ASP A 1 87 ? 13.283 10.416 7.201 1.00 88.25 87 ASP A C 1
ATOM 678 O O . ASP A 1 87 ? 13.095 11.226 8.105 1.00 88.25 87 ASP A O 1
ATOM 682 N N . GLY A 1 88 ? 12.451 9.386 7.003 1.00 79.38 88 GLY A N 1
ATOM 683 C CA . GLY A 1 88 ? 11.248 9.127 7.798 1.00 79.38 88 GLY A CA 1
ATOM 684 C C . GLY A 1 88 ? 10.072 10.051 7.463 1.00 79.38 88 GLY A C 1
ATOM 685 O O . GLY A 1 88 ? 8.975 9.883 7.997 1.00 79.38 88 GLY A O 1
ATOM 686 N N . GLY A 1 89 ? 10.267 11.021 6.566 1.00 79.75 89 GLY A N 1
ATOM 687 C CA . GLY A 1 89 ? 9.247 11.971 6.161 1.00 79.75 89 GLY A CA 1
ATOM 688 C C . GLY A 1 89 ? 8.305 11.425 5.089 1.00 79.75 89 GLY A C 1
ATOM 689 O O . GLY A 1 89 ? 8.673 10.648 4.205 1.00 79.75 89 GLY A O 1
ATOM 690 N N . LEU A 1 90 ? 7.072 11.926 5.097 1.00 73.50 90 LEU A N 1
ATOM 691 C CA . LEU A 1 90 ? 6.127 11.720 3.996 1.00 73.50 90 LEU A CA 1
ATOM 692 C C . LEU A 1 90 ? 6.383 12.707 2.831 1.00 73.50 90 LEU A C 1
ATOM 694 O O . LEU A 1 90 ? 6.002 12.443 1.694 1.00 73.50 90 LEU A O 1
ATOM 698 N N . GLY A 1 91 ? 7.101 13.815 3.061 1.00 70.69 91 GLY A N 1
ATOM 699 C CA . GLY A 1 91 ? 7.348 14.852 2.048 1.00 70.69 91 GLY A CA 1
ATOM 700 C C . GLY A 1 91 ? 6.068 15.612 1.669 1.00 70.69 91 GLY A C 1
ATOM 701 O O . GLY A 1 91 ? 5.185 15.782 2.505 1.00 70.69 91 GLY A O 1
ATOM 702 N N . ARG A 1 92 ? 5.934 16.038 0.400 1.00 68.69 92 ARG A N 1
ATOM 703 C CA . ARG A 1 92 ? 4.676 16.587 -0.163 1.00 68.69 92 ARG A CA 1
ATOM 704 C C . ARG A 1 92 ? 3.673 15.462 -0.462 1.00 68.69 92 ARG A C 1
ATOM 706 O O . ARG A 1 92 ? 3.214 15.298 -1.588 1.00 68.69 92 ARG A O 1
ATOM 713 N N . CYS A 1 93 ? 3.419 14.621 0.531 1.00 71.88 93 CYS A N 1
ATOM 714 C CA . CYS A 1 93 ? 2.456 13.535 0.433 1.00 71.88 93 CYS A CA 1
ATOM 715 C C . CYS A 1 93 ? 1.044 14.109 0.550 1.00 71.88 93 CYS A C 1
ATOM 717 O O . CYS A 1 93 ? 0.821 14.927 1.445 1.00 71.88 93 CYS A O 1
ATOM 719 N N . PRO A 1 94 ? 0.086 13.674 -0.282 1.00 80.81 94 PRO A N 1
ATOM 720 C CA . PRO A 1 94 ? -1.315 14.003 -0.073 1.00 80.81 94 PRO A CA 1
ATOM 721 C C . PRO A 1 94 ? -1.763 13.672 1.355 1.00 80.81 94 PRO A C 1
ATOM 723 O O . PRO A 1 94 ? -1.411 12.618 1.893 1.00 80.81 94 PRO A O 1
ATOM 726 N N . GLU A 1 95 ? -2.566 14.554 1.951 1.00 84.88 95 GLU A N 1
ATOM 727 C CA . GLU A 1 95 ? -3.026 14.443 3.342 1.00 84.88 95 GLU A CA 1
ATOM 728 C C . GLU A 1 95 ? -3.672 13.081 3.639 1.00 84.88 95 GLU A C 1
ATOM 730 O O . GLU A 1 95 ? -3.429 12.486 4.692 1.00 84.88 95 GLU A O 1
ATOM 735 N N . PHE A 1 96 ? -4.410 12.531 2.668 1.00 86.44 96 PHE A N 1
ATOM 736 C CA . PHE A 1 96 ? -5.065 11.234 2.808 1.00 86.44 96 PHE A CA 1
ATOM 737 C C . PHE A 1 96 ? -4.078 10.114 3.174 1.00 86.44 96 PHE A C 1
ATOM 739 O O . PHE A 1 96 ? -4.388 9.289 4.026 1.00 86.44 96 PHE A O 1
ATOM 746 N N . ARG A 1 97 ? -2.861 10.099 2.606 1.00 90.00 97 ARG A N 1
ATOM 747 C CA . ARG A 1 97 ? -1.866 9.052 2.900 1.00 90.00 97 ARG A CA 1
ATOM 748 C C . ARG A 1 97 ? -1.393 9.131 4.343 1.00 90.00 97 ARG A C 1
ATOM 750 O O . ARG A 1 97 ? -1.261 8.108 5.006 1.00 90.00 97 ARG A O 1
ATOM 757 N N . ARG A 1 98 ? -1.189 10.350 4.850 1.00 89.75 98 ARG A N 1
ATOM 758 C CA . ARG A 1 98 ? -0.822 10.569 6.252 1.00 89.75 98 ARG A CA 1
ATOM 759 C C . ARG A 1 98 ? -1.928 10.088 7.187 1.00 89.75 98 ARG A C 1
ATOM 761 O O . ARG A 1 98 ? -1.627 9.441 8.183 1.00 89.75 98 ARG A O 1
ATOM 768 N N . ARG A 1 99 ? -3.188 10.369 6.851 1.00 91.94 99 ARG A N 1
ATOM 769 C CA . ARG A 1 99 ? -4.352 9.941 7.639 1.00 91.94 99 ARG A CA 1
ATOM 770 C C . ARG A 1 99 ? -4.527 8.429 7.662 1.00 91.94 99 ARG A C 1
ATOM 772 O O . ARG A 1 99 ? -4.830 7.885 8.717 1.00 91.94 99 ARG A O 1
ATOM 779 N N . LEU A 1 100 ? -4.299 7.754 6.535 1.00 93.75 100 LEU A N 1
ATOM 780 C CA . LEU A 1 100 ? -4.317 6.293 6.482 1.00 93.75 100 LEU A CA 1
ATOM 781 C C . LEU A 1 100 ? -3.200 5.698 7.340 1.00 93.75 100 LEU A C 1
ATOM 783 O O . LEU A 1 100 ? -3.476 4.838 8.163 1.00 93.75 100 LEU A O 1
ATOM 787 N N . LEU A 1 101 ? -1.968 6.198 7.224 1.00 93.12 101 LEU A N 1
ATOM 788 C CA . LEU A 1 101 ? -0.859 5.696 8.037 1.00 93.12 101 LEU A CA 1
ATOM 789 C C . LEU A 1 101 ? -1.085 5.922 9.542 1.00 93.12 101 LEU A C 1
ATOM 791 O O . LEU A 1 101 ? -0.794 5.050 10.355 1.00 93.12 101 LEU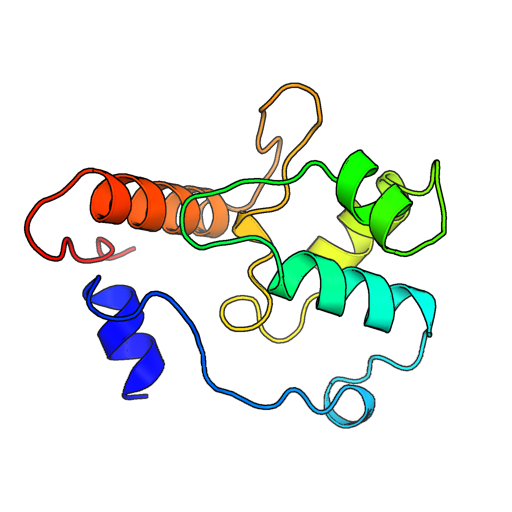 A O 1
ATOM 795 N N . ASP A 1 102 ? -1.621 7.082 9.919 1.00 93.19 102 ASP A N 1
ATOM 796 C CA . ASP A 1 102 ? -1.991 7.384 11.302 1.00 93.19 102 ASP A CA 1
ATOM 797 C C . ASP A 1 102 ? -3.113 6.470 11.825 1.00 93.19 102 ASP A C 1
ATOM 799 O O . ASP A 1 102 ? -3.030 5.960 12.941 1.00 93.19 102 ASP A O 1
ATOM 803 N N . HIS A 1 103 ? -4.135 6.210 11.003 1.00 95.31 103 HIS A N 1
ATOM 804 C CA . HIS A 1 103 ? -5.193 5.245 11.309 1.00 95.31 103 HIS A CA 1
ATOM 805 C C . HIS A 1 103 ? -4.636 3.855 11.593 1.00 95.31 103 HIS A C 1
ATOM 807 O O . HIS A 1 103 ? -5.003 3.247 12.599 1.00 95.31 103 HIS A O 1
ATOM 813 N N . GLU A 1 104 ? -3.715 3.374 10.758 1.00 96.00 104 GLU A N 1
ATOM 814 C CA . GLU A 1 104 ? -3.093 2.071 10.978 1.00 96.00 104 GLU A CA 1
ATOM 815 C C . GLU A 1 104 ? -2.293 2.038 12.280 1.00 96.00 104 GLU A C 1
ATOM 817 O O . GLU A 1 104 ? -2.489 1.146 13.102 1.00 96.00 104 GLU A O 1
ATOM 822 N N . ARG A 1 105 ? -1.467 3.060 12.533 1.00 93.94 105 ARG A N 1
ATOM 823 C CA . ARG A 1 105 ? -0.675 3.164 13.769 1.00 93.94 105 ARG A CA 1
ATOM 824 C C . ARG A 1 105 ? -1.548 3.167 15.022 1.00 93.94 105 ARG A C 1
ATOM 826 O O . ARG A 1 105 ? -1.256 2.432 15.964 1.00 93.94 105 ARG A O 1
ATOM 833 N N . ARG A 1 106 ? -2.647 3.930 15.025 1.00 94.44 106 ARG A N 1
ATOM 834 C CA . ARG A 1 106 ? -3.608 3.945 16.142 1.00 94.44 106 ARG A CA 1
ATOM 835 C C . ARG A 1 106 ? -4.214 2.565 16.395 1.00 94.44 106 ARG A C 1
ATOM 837 O O . ARG A 1 106 ? -4.362 2.175 17.548 1.00 94.44 106 ARG A O 1
ATOM 844 N N . ASN A 1 107 ? -4.518 1.811 15.342 1.00 96.38 107 ASN A N 1
ATOM 845 C CA . ASN A 1 107 ? -5.091 0.466 15.448 1.00 96.38 107 ASN A CA 1
ATOM 846 C C . ASN A 1 107 ? -4.065 -0.636 15.770 1.00 96.38 107 ASN A C 1
ATOM 848 O O . ASN A 1 107 ? -4.460 -1.724 16.195 1.00 96.38 107 ASN A O 1
ATOM 852 N N . THR A 1 108 ? -2.768 -0.377 15.596 1.00 94.38 108 THR A N 1
ATOM 853 C CA . THR A 1 108 ? -1.698 -1.266 16.077 1.00 94.38 108 THR A CA 1
ATOM 854 C C . THR A 1 108 ? -1.470 -1.101 17.581 1.00 94.38 108 THR A C 1
ATOM 856 O O . THR A 1 108 ? -1.185 -2.081 18.263 1.00 94.38 108 THR A O 1
ATOM 859 N N . SER A 1 109 ? -1.630 0.115 18.119 1.00 90.56 109 SER A N 1
ATOM 860 C CA . SER A 1 109 ? -1.430 0.405 19.550 1.00 90.56 109 SER A CA 1
ATOM 861 C C . SER A 1 109 ? -2.696 0.302 20.413 1.00 90.56 109 SER A C 1
ATOM 863 O O . SER A 1 109 ? -2.591 0.268 21.636 1.00 90.56 109 SER A O 1
ATOM 865 N N . SER A 1 110 ? -3.887 0.280 19.808 1.00 90.88 110 SER A N 1
ATOM 866 C CA . SER A 1 110 ? -5.166 0.221 20.526 1.00 90.88 110 SER A CA 1
ATOM 867 C C . SER A 1 110 ? -5.623 -1.217 20.791 1.00 90.88 110 SER A C 1
ATOM 869 O O . SER A 1 110 ? -5.493 -2.092 19.937 1.00 90.88 110 SER A O 1
ATOM 871 N N . SER A 1 111 ? -6.239 -1.448 21.953 1.00 87.75 111 SER A N 1
ATOM 872 C CA . SER A 1 111 ? -6.908 -2.712 22.303 1.00 87.75 111 SER A CA 1
ATOM 873 C C . SER A 1 111 ? -8.314 -2.845 21.701 1.00 87.75 111 SER A C 1
ATOM 875 O O . SER A 1 111 ? -8.918 -3.912 21.778 1.00 87.75 111 SER A O 1
ATOM 877 N N . SER A 1 112 ? -8.857 -1.772 21.118 1.00 91.81 112 SER A N 1
ATOM 878 C CA . SER A 1 112 ? -10.165 -1.739 20.449 1.00 91.81 112 SER A CA 1
ATOM 879 C C . SER A 1 112 ? -10.085 -1.005 19.103 1.00 91.81 112 SER A C 1
ATOM 881 O O . SER A 1 112 ? -9.298 -0.062 18.987 1.00 91.81 112 SER A O 1
ATOM 883 N N . PRO A 1 113 ? -10.887 -1.386 18.088 1.00 94.19 113 PRO A N 1
ATOM 884 C CA . PRO A 1 113 ? -10.865 -0.736 16.778 1.00 94.19 113 PRO A CA 1
ATOM 885 C C . PRO A 1 113 ? -11.123 0.772 16.862 1.00 94.19 113 PRO A C 1
ATOM 887 O O . PRO A 1 113 ? -12.109 1.216 17.451 1.00 94.19 113 PRO A O 1
ATOM 890 N N . VAL A 1 114 ? -10.246 1.555 16.240 1.00 95.25 114 VAL A N 1
AT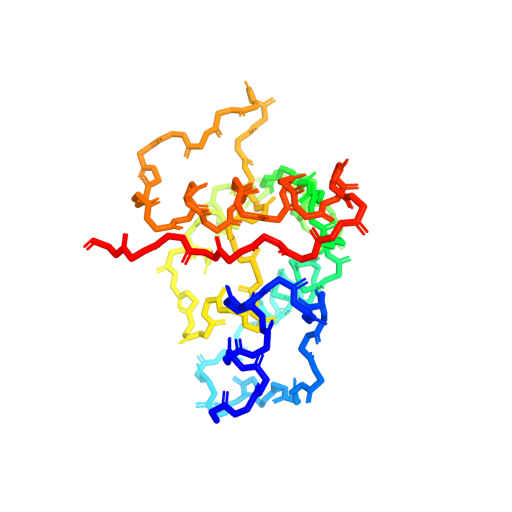OM 891 C CA . VAL A 1 114 ? -10.359 3.009 16.116 1.00 95.25 114 VAL A CA 1
ATOM 892 C C . VAL A 1 114 ? -10.732 3.333 14.678 1.00 95.25 114 VAL A C 1
ATOM 894 O O . VAL A 1 114 ? -10.021 2.960 13.747 1.00 95.25 114 VAL A O 1
ATOM 897 N N . ALA A 1 115 ? -11.841 4.043 14.487 1.00 94.94 115 ALA A N 1
ATOM 898 C CA . ALA A 1 115 ? -12.275 4.436 13.155 1.00 94.94 115 ALA A CA 1
ATOM 899 C C . ALA A 1 115 ? -11.361 5.514 12.540 1.00 94.94 115 ALA A C 1
ATOM 901 O O . ALA A 1 115 ? -10.827 6.397 13.226 1.00 94.94 115 ALA A O 1
ATOM 902 N N . LEU A 1 116 ? -11.238 5.464 11.216 1.00 92.06 116 LEU A N 1
ATOM 903 C CA . LEU A 1 116 ? -10.649 6.513 10.402 1.00 92.06 116 LEU A CA 1
ATOM 904 C C . LEU A 1 116 ? -11.558 7.749 10.518 1.00 92.06 116 LEU A C 1
ATOM 906 O O . LEU A 1 116 ? -12.742 7.655 10.188 1.00 92.06 116 LEU A O 1
ATOM 910 N N . PRO A 1 117 ? -11.051 8.899 10.996 1.00 84.00 117 PRO A N 1
ATOM 911 C CA . PRO A 1 117 ? -11.865 10.100 11.132 1.00 84.00 117 PRO A CA 1
ATOM 912 C C . PRO A 1 117 ? -12.395 10.565 9.767 1.00 84.00 117 PRO A C 1
ATOM 914 O O . PRO A 1 117 ? -11.699 10.364 8.761 1.00 84.00 117 PRO A O 1
ATOM 917 N N . PRO A 1 118 ? -13.582 11.203 9.718 1.00 78.12 118 PRO A N 1
ATOM 918 C CA . PRO A 1 118 ? -14.114 11.805 8.498 1.00 78.12 118 PRO A CA 1
ATOM 919 C C . PRO A 1 118 ? -13.170 12.890 7.968 1.00 78.12 118 PRO A C 1
ATOM 921 O O . PRO A 1 118 ? -12.315 13.392 8.699 1.00 78.12 118 PRO A O 1
ATOM 924 N N . ALA A 1 119 ? -13.244 13.150 6.660 1.00 67.62 119 ALA A N 1
ATOM 925 C CA . ALA A 1 119 ? -12.384 14.116 5.981 1.00 67.62 119 ALA A CA 1
ATOM 926 C C . ALA A 1 119 ? -12.837 15.559 6.119 1.00 67.62 119 ALA A C 1
ATOM 928 O O . ALA A 1 119 ? -14.056 15.773 6.277 1.00 67.62 119 ALA A O 1
#

Radius of gyration: 14.22 Å; chains: 1; bounding box: 37×27×40 Å

Secondary structure (DSSP, 8-state):
-HHHHHHHTT--SS------TTTTT---HHHHHHHHHHHHSPTT--EEHHHHHHHTT-TT-HHHHHHHHHT-S-TTTS-GGGEE-TTS---S--HHHHHHHHHHHHHHH-SS--PPPP-

pLDDT: mean 91.42, std 6.76, range [67.62, 98.38]

Sequence (119 aa):
AAQLDAYCAGRLREFDVPVDWDAAGVHDAFAREVYREIRAVPYGETATYGQI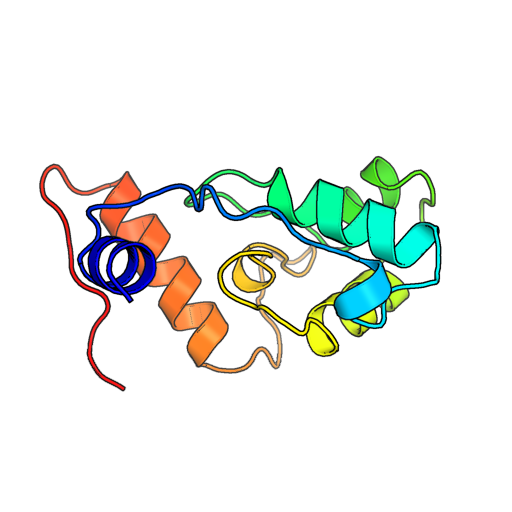SVDAGRPRNARRVGRLCSLVPVSFVIPVHRVIRADGGLGRCPEFRRRLLDHERRNTSSSSPVALPPA